Protein AF-A0A2E9ITY4-F1 (afdb_monomer)

Structure (mmCIF, N/CA/C/O backbone):
data_AF-A0A2E9ITY4-F1
#
_entry.id   AF-A0A2E9ITY4-F1
#
loop_
_atom_site.group_PDB
_atom_site.id
_atom_site.type_symbol
_atom_site.label_atom_id
_atom_site.label_alt_id
_atom_site.label_comp_id
_atom_site.label_asym_id
_atom_site.label_entity_id
_atom_site.label_seq_id
_atom_site.pdbx_PDB_ins_code
_atom_site.Cartn_x
_atom_site.Cartn_y
_atom_site.Cartn_z
_atom_site.occupancy
_atom_site.B_iso_or_equiv
_atom_site.auth_seq_id
_atom_site.auth_comp_id
_atom_site.auth_asym_id
_atom_site.auth_atom_id
_atom_site.pdbx_PDB_model_num
ATOM 1 N N . MET A 1 1 ? 0.515 21.125 9.039 1.00 36.50 1 MET A N 1
ATOM 2 C CA . MET A 1 1 ? 1.297 20.497 7.958 1.00 36.50 1 MET A CA 1
ATOM 3 C C . MET A 1 1 ? 0.409 19.451 7.328 1.00 36.50 1 MET A C 1
ATOM 5 O O . MET A 1 1 ? -0.083 18.588 8.044 1.00 36.50 1 MET A O 1
ATOM 9 N N . SER A 1 2 ? 0.041 19.699 6.077 1.00 41.12 2 SER A N 1
ATOM 10 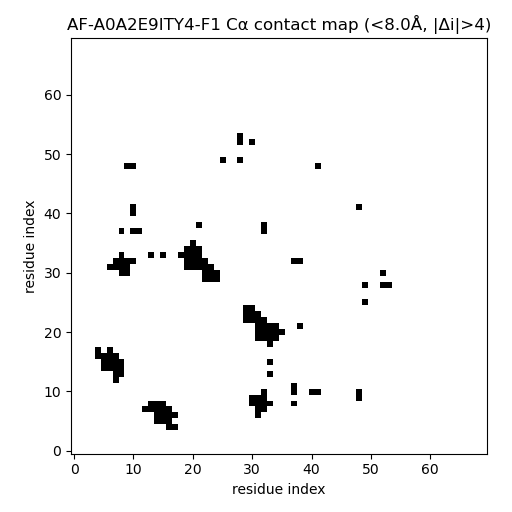C CA . SER A 1 2 ? -1.113 19.112 5.404 1.00 41.12 2 SER A CA 1
ATOM 11 C C . SER A 1 2 ? -0.754 17.760 4.796 1.00 41.12 2 SER A C 1
ATOM 13 O O . SER A 1 2 ? 0.207 17.651 4.043 1.00 41.12 2 SER A O 1
ATOM 15 N N . ASP A 1 3 ? -1.544 16.752 5.150 1.00 47.72 3 ASP A N 1
ATOM 16 C CA . ASP A 1 3 ? -1.420 15.324 4.830 1.00 47.72 3 ASP A CA 1
ATOM 17 C C . ASP A 1 3 ? -1.845 14.988 3.381 1.00 47.72 3 ASP A C 1
ATOM 19 O O . ASP A 1 3 ? -2.353 13.913 3.086 1.00 47.72 3 ASP A O 1
ATOM 23 N N . GLU A 1 4 ? -1.694 15.923 2.442 1.00 49.09 4 GLU A N 1
ATOM 24 C CA . GLU A 1 4 ? -2.396 15.864 1.149 1.00 49.09 4 GLU A CA 1
ATOM 25 C C . GLU A 1 4 ? -1.598 15.163 0.034 1.00 49.09 4 GLU A C 1
ATOM 27 O O . GLU A 1 4 ? -1.757 15.443 -1.150 1.00 49.09 4 GLU A O 1
ATOM 32 N N . GLY A 1 5 ? -0.727 14.219 0.401 1.00 52.06 5 GLY A N 1
ATOM 33 C CA . GLY A 1 5 ? 0.103 13.505 -0.576 1.00 52.06 5 GLY A CA 1
ATOM 34 C C . GLY A 1 5 ? 0.798 12.239 -0.084 1.00 52.06 5 GLY A C 1
ATOM 35 O O . GLY A 1 5 ? 1.641 11.703 -0.802 1.00 52.06 5 GLY A O 1
ATOM 36 N N . ASN A 1 6 ? 0.468 11.729 1.107 1.00 61.03 6 ASN A N 1
ATOM 37 C CA . ASN A 1 6 ? 1.188 10.608 1.716 1.00 61.03 6 ASN A CA 1
ATOM 38 C C . ASN A 1 6 ? 0.633 9.231 1.306 1.00 61.03 6 ASN A C 1
ATOM 40 O O . ASN A 1 6 ? 0.542 8.309 2.114 1.00 61.03 6 ASN A O 1
ATOM 44 N N . ALA A 1 7 ? 0.241 9.072 0.038 1.00 76.25 7 ALA A N 1
ATOM 45 C CA . ALA A 1 7 ? -0.075 7.751 -0.488 1.00 76.25 7 ALA A CA 1
ATOM 46 C C . ALA A 1 7 ? 1.220 6.931 -0.519 1.00 76.25 7 ALA A C 1
ATOM 48 O O . ALA A 1 7 ? 2.133 7.226 -1.292 1.00 76.25 7 ALA A O 1
ATOM 49 N N . ALA A 1 8 ? 1.315 5.919 0.336 1.00 87.12 8 ALA A N 1
ATOM 50 C CA . ALA A 1 8 ? 2.410 4.962 0.340 1.00 87.12 8 ALA A CA 1
ATOM 51 C C . ALA A 1 8 ? 1.948 3.627 -0.247 1.00 87.12 8 ALA A C 1
ATOM 53 O O . ALA A 1 8 ? 0.773 3.259 -0.184 1.00 87.12 8 ALA A O 1
ATOM 54 N N . CYS A 1 9 ? 2.883 2.882 -0.826 1.00 90.31 9 CYS A N 1
ATOM 55 C CA . CYS A 1 9 ? 2.606 1.535 -1.294 1.00 90.31 9 CYS A CA 1
ATOM 56 C C . CYS A 1 9 ? 2.225 0.646 -0.104 1.00 90.31 9 CYS A C 1
ATOM 58 O O . CYS A 1 9 ? 3.004 0.507 0.834 1.00 90.31 9 CYS A O 1
ATOM 60 N N . ILE A 1 10 ? 1.076 -0.028 -0.154 1.00 88.81 10 ILE A N 1
ATOM 61 C CA . ILE A 1 10 ? 0.620 -0.872 0.968 1.00 88.81 10 ILE A CA 1
ATOM 62 C C . ILE A 1 10 ? 1.524 -2.094 1.224 1.00 88.81 10 ILE A C 1
ATOM 64 O O . ILE A 1 10 ? 1.505 -2.677 2.306 1.00 88.81 10 ILE A O 1
ATOM 68 N N . VAL A 1 11 ? 2.322 -2.487 0.226 1.00 91.00 11 VAL A N 1
ATOM 69 C CA . VAL A 1 11 ? 3.188 -3.672 0.290 1.00 91.00 11 VAL A CA 1
ATOM 70 C C . VAL A 1 11 ? 4.590 -3.348 0.791 1.00 91.00 11 VAL A C 1
ATOM 72 O O . VAL A 1 11 ? 5.134 -4.118 1.577 1.00 91.00 11 VAL A O 1
ATOM 75 N N . CYS A 1 12 ? 5.189 -2.258 0.305 1.00 90.06 12 CYS A N 1
ATOM 76 C CA . CYS A 1 12 ? 6.578 -1.893 0.602 1.00 90.06 12 CYS A CA 1
ATOM 77 C C . CYS A 1 12 ? 6.724 -0.557 1.337 1.00 90.06 12 CYS A C 1
ATOM 79 O O . CYS A 1 12 ? 7.846 -0.104 1.535 1.00 90.06 12 CYS A O 1
ATOM 81 N N . GLU A 1 13 ? 5.609 0.089 1.684 1.00 87.12 13 GLU A N 1
ATOM 82 C CA . GLU A 1 13 ? 5.528 1.306 2.509 1.00 87.12 13 GLU A CA 1
ATOM 83 C C . GLU A 1 13 ? 6.271 2.511 1.919 1.00 87.12 13 GLU A C 1
ATOM 85 O O . GLU A 1 13 ? 6.413 3.556 2.547 1.00 87.12 13 GLU A O 1
ATOM 90 N N . ARG A 1 14 ? 6.701 2.393 0.660 1.00 86.56 14 ARG A N 1
ATOM 91 C CA . ARG A 1 14 ? 7.391 3.449 -0.064 1.00 86.56 14 ARG A CA 1
ATOM 92 C C . ARG A 1 14 ? 6.410 4.578 -0.395 1.00 86.56 14 ARG A C 1
ATOM 94 O O . ARG A 1 14 ? 5.348 4.278 -0.952 1.00 86.56 14 ARG A O 1
ATOM 101 N N . PRO A 1 15 ? 6.760 5.848 -0.131 1.00 87.31 15 PRO A N 1
ATOM 102 C CA . PRO A 1 15 ? 5.948 6.983 -0.548 1.00 87.31 15 PRO A CA 1
ATOM 103 C C . PRO A 1 15 ? 5.855 7.012 -2.073 1.00 87.31 15 PRO A C 1
ATOM 105 O O . PRO A 1 15 ? 6.862 6.899 -2.772 1.00 87.31 15 PRO A O 1
ATOM 108 N N . LEU A 1 16 ? 4.636 7.128 -2.589 1.00 84.88 16 LEU A N 1
ATOM 109 C CA . LEU A 1 16 ? 4.378 7.121 -4.025 1.00 84.88 16 LEU A CA 1
ATOM 110 C C . LEU A 1 16 ? 4.537 8.516 -4.619 1.00 84.88 16 LEU A C 1
ATOM 112 O O . LEU A 1 16 ? 4.842 8.609 -5.797 1.00 84.88 16 LEU A O 1
ATOM 116 N N . ALA A 1 17 ? 4.345 9.589 -3.838 1.00 80.31 17 ALA A N 1
ATOM 117 C CA . ALA A 1 17 ? 4.463 10.981 -4.297 1.00 80.31 17 ALA A CA 1
ATOM 118 C C . ALA A 1 17 ? 3.779 11.239 -5.666 1.00 80.31 17 ALA A C 1
ATOM 120 O O . ALA A 1 17 ? 4.282 11.987 -6.497 1.00 80.31 17 ALA A O 1
ATOM 121 N N . GLY A 1 18 ? 2.647 10.567 -5.924 1.00 74.31 18 GLY A N 1
ATOM 122 C CA . GLY A 1 18 ? 1.906 10.631 -7.193 1.00 74.31 18 GLY A CA 1
ATOM 123 C C . GLY A 1 18 ? 2.228 9.535 -8.222 1.00 74.31 18 GLY A C 1
ATOM 124 O O . GLY A 1 18 ? 1.414 9.291 -9.109 1.00 74.31 18 GLY A O 1
ATOM 125 N N . ALA A 1 19 ? 3.332 8.800 -8.083 1.00 80.94 19 ALA A N 1
ATOM 126 C CA . ALA A 1 19 ? 3.696 7.660 -8.929 1.00 80.94 19 ALA A CA 1
ATOM 127 C C . ALA A 1 19 ? 2.937 6.382 -8.525 1.00 80.94 19 ALA A C 1
ATOM 129 O O . ALA A 1 19 ? 3.503 5.423 -7.999 1.00 80.94 19 ALA A O 1
ATOM 130 N N . ILE A 1 20 ? 1.621 6.376 -8.744 1.00 86.50 20 ILE A N 1
ATOM 131 C CA . ILE A 1 20 ? 0.764 5.215 -8.485 1.00 86.50 20 ILE A CA 1
ATOM 132 C C . ILE A 1 20 ? 0.763 4.322 -9.725 1.00 86.50 20 ILE A C 1
ATOM 134 O O . ILE A 1 20 ? 0.257 4.713 -10.772 1.00 86.50 20 ILE A O 1
ATOM 138 N N . PHE A 1 21 ? 1.278 3.100 -9.593 1.00 89.31 21 PHE A N 1
ATOM 139 C CA . PHE A 1 21 ? 1.197 2.095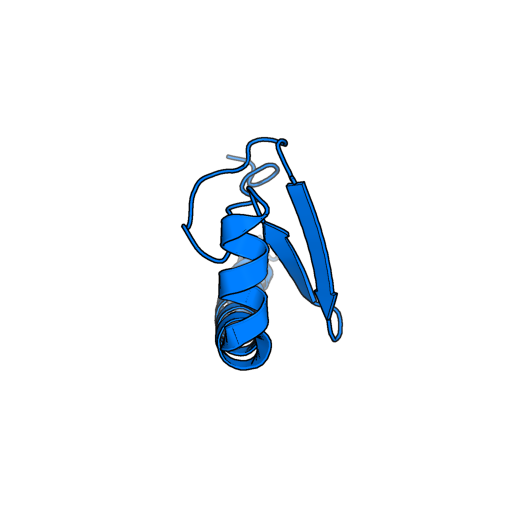 -10.654 1.00 89.31 21 PHE A CA 1
ATOM 140 C C . PHE A 1 21 ? -0.215 1.517 -10.765 1.00 89.31 21 PHE A C 1
ATOM 142 O O . PHE A 1 21 ? -0.759 1.382 -11.855 1.00 89.31 21 PHE A O 1
ATOM 149 N N . MET A 1 22 ? -0.819 1.174 -9.625 1.00 88.94 22 MET A N 1
ATOM 150 C CA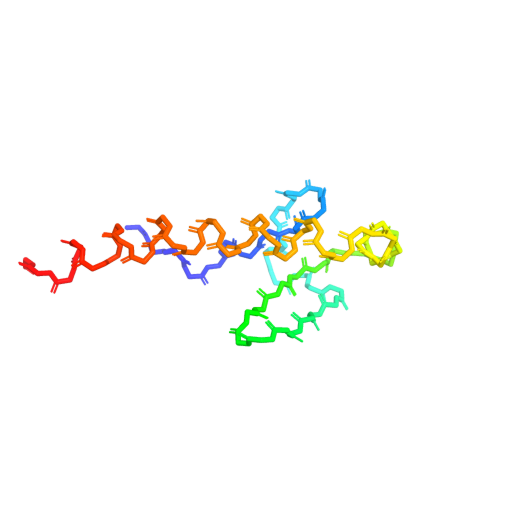 . MET A 1 22 ? -2.166 0.615 -9.581 1.00 88.94 22 MET A CA 1
ATOM 151 C C . MET A 1 22 ? -2.894 1.070 -8.320 1.00 88.94 22 MET A C 1
ATOM 153 O O . MET A 1 22 ? -2.330 1.077 -7.223 1.00 88.94 22 MET A O 1
ATOM 157 N N . ARG A 1 23 ? -4.164 1.444 -8.489 1.00 88.25 23 ARG A N 1
ATOM 158 C CA . ARG A 1 23 ? -5.097 1.737 -7.402 1.00 88.25 23 ARG A CA 1
ATOM 159 C C . ARG A 1 23 ? -6.122 0.616 -7.343 1.00 88.25 23 ARG A C 1
ATOM 161 O O . ARG A 1 23 ? -6.799 0.357 -8.332 1.00 88.25 23 ARG A O 1
ATOM 168 N N . LEU A 1 24 ? -6.240 -0.023 -6.188 1.00 87.31 24 LEU A N 1
ATOM 169 C CA . LEU A 1 24 ? -7.258 -1.038 -5.944 1.00 87.31 24 LEU A CA 1
ATOM 170 C C . LEU A 1 24 ? -8.261 -0.478 -4.950 1.00 87.31 24 LEU A C 1
ATOM 172 O O . LEU A 1 24 ? -7.871 0.136 -3.959 1.00 87.31 24 LEU A O 1
ATOM 176 N N . GLN A 1 25 ? -9.543 -0.687 -5.226 1.00 86.00 25 GLN A N 1
ATOM 177 C CA . GLN A 1 25 ? -10.620 -0.302 -4.331 1.00 86.00 25 GLN A CA 1
ATOM 178 C C . GLN A 1 25 ? -11.385 -1.548 -3.896 1.00 86.00 25 GLN A C 1
ATOM 180 O O . GLN A 1 25 ? -11.718 -2.397 -4.722 1.00 86.00 25 GLN A O 1
ATOM 185 N N . HIS A 1 26 ? -11.630 -1.677 -2.598 1.00 80.50 26 HIS A N 1
ATOM 186 C CA . HIS A 1 26 ? -12.323 -2.818 -2.025 1.00 80.50 26 HIS A CA 1
ATOM 187 C C . HIS A 1 26 ? -13.128 -2.381 -0.808 1.00 80.50 26 HIS A C 1
ATOM 189 O O . HIS A 1 26 ? -12.571 -1.824 0.130 1.00 80.50 26 HIS A O 1
ATOM 195 N N . GLU A 1 27 ? -14.439 -2.630 -0.833 1.00 79.69 27 GLU A N 1
ATOM 196 C CA . GLU A 1 27 ? -15.340 -2.380 0.305 1.00 79.69 27 GLU A CA 1
ATOM 197 C C . GLU A 1 27 ? -15.282 -0.932 0.849 1.00 79.69 27 GLU A C 1
ATOM 199 O O . GLU A 1 27 ? -15.434 -0.693 2.040 1.00 79.69 27 GLU A O 1
ATOM 204 N N . GLY A 1 28 ? -15.045 0.049 -0.034 1.00 80.06 28 GLY A N 1
ATOM 205 C CA . GLY A 1 28 ? -14.912 1.468 0.328 1.00 80.06 28 GLY A CA 1
ATOM 206 C C . GLY A 1 28 ? -13.488 1.914 0.678 1.00 80.06 28 GLY A C 1
ATOM 207 O O . GLY A 1 28 ? -13.242 3.108 0.833 1.00 80.06 28 GLY A O 1
ATOM 208 N N . GLU A 1 29 ? -12.528 0.993 0.726 1.00 81.31 29 GLU A N 1
ATOM 209 C CA . GLU A 1 29 ? -11.121 1.294 0.977 1.00 81.31 29 GLU A CA 1
ATOM 210 C C . GLU A 1 29 ? -10.333 1.341 -0.325 1.00 81.31 29 GLU A C 1
ATOM 212 O O . GLU A 1 29 ? -10.495 0.485 -1.193 1.00 81.31 29 GLU A O 1
ATOM 217 N N . SER A 1 30 ? -9.444 2.323 -0.462 1.00 85.56 30 SER A N 1
ATOM 218 C CA . SER A 1 30 ? -8.535 2.414 -1.603 1.00 85.56 30 SER A CA 1
ATOM 219 C C . SER A 1 30 ? -7.096 2.200 -1.164 1.00 85.56 30 SER A C 1
ATOM 221 O O . SER A 1 30 ? -6.614 2.905 -0.279 1.00 85.56 30 SER A O 1
ATOM 223 N N . VAL A 1 31 ? -6.398 1.289 -1.834 1.00 88.62 31 VAL A N 1
ATOM 224 C CA . VAL A 1 31 ? -4.965 1.053 -1.654 1.00 88.62 31 VAL A CA 1
ATOM 225 C C . VAL A 1 31 ? -4.205 1.392 -2.924 1.00 88.62 31 VAL A C 1
ATOM 227 O O . VAL A 1 31 ? -4.727 1.289 -4.039 1.00 88.62 31 VAL A O 1
ATOM 230 N N . HIS A 1 32 ? -2.944 1.770 -2.753 1.00 91.12 32 HIS A N 1
ATOM 231 C CA . HIS A 1 32 ? -2.056 2.117 -3.852 1.00 91.12 32 HIS A CA 1
ATOM 232 C C . HIS A 1 32 ? -0.834 1.208 -3.874 1.00 91.12 32 HIS A C 1
ATOM 234 O O . HIS A 1 32 ? -0.333 0.760 -2.839 1.00 91.12 32 HIS A O 1
ATOM 240 N N . LEU A 1 33 ? -0.357 0.939 -5.083 1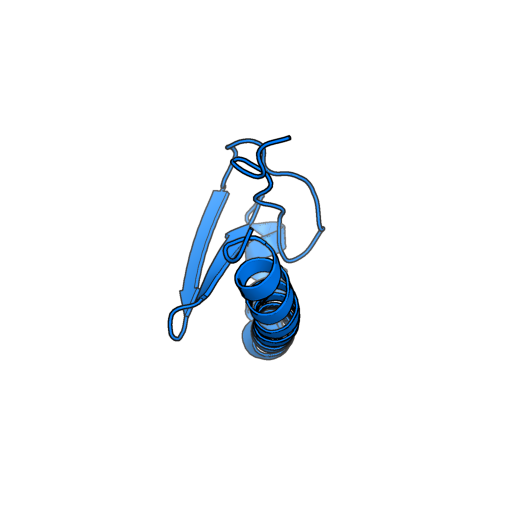.00 91.75 33 LEU A N 1
ATOM 241 C CA . LEU A 1 33 ? 0.792 0.088 -5.355 1.00 91.75 33 LEU A CA 1
ATOM 242 C C . LEU A 1 33 ? 1.784 0.845 -6.238 1.00 91.75 33 LEU A C 1
ATOM 244 O O . LEU A 1 33 ? 1.375 1.556 -7.156 1.00 91.75 33 LEU A O 1
ATOM 248 N N . CYS A 1 34 ? 3.083 0.678 -5.974 1.00 92.31 34 CYS A N 1
ATOM 249 C CA . CYS A 1 34 ? 4.151 1.358 -6.720 1.00 92.31 34 CYS A CA 1
ATOM 250 C C . CYS A 1 34 ? 4.600 0.627 -7.991 1.00 92.31 34 CYS A C 1
ATOM 252 O O . CYS A 1 34 ? 5.257 1.232 -8.828 1.00 92.31 34 CYS A O 1
ATOM 254 N N . CYS A 1 35 ? 4.343 -0.679 -8.114 1.00 92.56 35 CYS A N 1
ATOM 255 C CA . CYS A 1 35 ? 4.874 -1.506 -9.203 1.00 92.56 35 CYS A CA 1
ATOM 256 C C . CYS A 1 35 ? 4.112 -2.843 -9.336 1.00 92.56 35 CYS A C 1
ATOM 258 O O . CYS A 1 35 ? 3.434 -3.245 -8.380 1.00 92.56 35 CYS A O 1
ATOM 260 N N . PRO A 1 36 ? 4.250 -3.566 -10.469 1.00 92.56 36 PRO A N 1
ATOM 261 C CA . PRO A 1 36 ? 3.580 -4.855 -10.687 1.00 92.56 36 PRO A CA 1
ATOM 262 C C . PRO A 1 36 ? 4.007 -5.934 -9.683 1.00 92.56 36 PRO A C 1
ATOM 264 O O . PRO A 1 36 ? 3.162 -6.660 -9.177 1.00 92.56 36 PRO A O 1
ATOM 267 N N . LEU A 1 37 ? 5.279 -5.955 -9.273 1.00 92.69 37 LEU A N 1
ATOM 268 C CA . 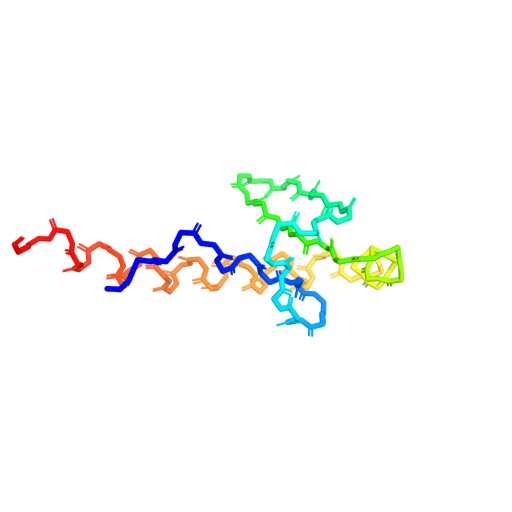LEU A 1 37 ? 5.776 -6.857 -8.222 1.00 92.69 37 LEU A CA 1
ATOM 269 C C . LEU A 1 37 ? 5.033 -6.682 -6.886 1.00 92.69 37 LEU A C 1
ATOM 271 O O . LEU A 1 37 ? 4.792 -7.646 -6.158 1.00 92.69 37 LEU A O 1
ATOM 275 N N . CYS A 1 38 ? 4.667 -5.443 -6.537 1.00 92.38 38 CYS A N 1
ATOM 276 C CA . CYS A 1 38 ? 3.841 -5.196 -5.357 1.00 92.38 38 CYS A CA 1
ATOM 277 C C . CYS A 1 38 ? 2.402 -5.661 -5.588 1.00 92.38 38 CYS A C 1
ATOM 279 O O . CYS A 1 38 ? 1.795 -6.175 -4.656 1.00 92.38 38 CYS A O 1
ATOM 281 N N . ALA A 1 39 ? 1.868 -5.534 -6.805 1.00 90.94 39 ALA A N 1
ATOM 282 C CA . ALA A 1 39 ? 0.542 -6.046 -7.136 1.00 90.94 39 ALA A CA 1
ATOM 283 C C . ALA A 1 39 ? 0.455 -7.569 -6.995 1.00 90.94 39 ALA A C 1
ATOM 285 O O . ALA A 1 39 ? -0.487 -8.048 -6.377 1.00 90.94 39 ALA A O 1
ATOM 286 N N . GLU A 1 40 ? 1.457 -8.321 -7.451 1.00 93.00 40 GLU A N 1
ATOM 287 C CA . GLU A 1 40 ? 1.494 -9.781 -7.280 1.00 93.00 40 GLU A CA 1
ATOM 288 C C . GLU A 1 40 ? 1.577 -10.191 -5.805 1.00 93.00 40 GLU A C 1
ATOM 290 O O . GLU A 1 40 ? 0.813 -11.034 -5.336 1.00 93.00 40 GLU A O 1
ATOM 295 N N . LYS A 1 41 ? 2.452 -9.545 -5.020 1.00 92.00 41 LYS A N 1
ATOM 296 C CA . LYS A 1 41 ? 2.525 -9.797 -3.568 1.00 92.00 41 LYS A CA 1
ATOM 297 C C . LYS A 1 41 ? 1.225 -9.449 -2.855 1.00 92.00 41 LYS A C 1
ATOM 299 O O . LYS A 1 41 ? 0.852 -10.132 -1.898 1.00 92.00 41 LYS A O 1
ATOM 304 N N . PHE A 1 42 ? 0.581 -8.367 -3.286 1.00 91.81 42 PHE A N 1
ATOM 305 C CA . PHE A 1 42 ? -0.718 -7.966 -2.781 1.00 91.81 42 PHE A CA 1
ATOM 306 C C . PHE A 1 42 ? -1.767 -9.014 -3.134 1.00 91.81 42 PHE A C 1
ATOM 308 O O . PHE A 1 42 ? -2.495 -9.417 -2.239 1.00 91.81 42 PHE A O 1
ATOM 315 N N . ASP A 1 43 ? -1.799 -9.500 -4.377 1.00 90.75 43 ASP A N 1
ATOM 316 C CA . ASP A 1 43 ? -2.741 -10.509 -4.867 1.00 90.75 43 ASP A CA 1
ATOM 317 C C . ASP A 1 43 ? -2.721 -11.784 -4.017 1.00 90.75 43 ASP A C 1
ATOM 319 O O . ASP A 1 43 ? -3.743 -12.161 -3.436 1.00 90.75 43 ASP A O 1
ATOM 323 N N . SER A 1 44 ? -1.528 -12.337 -3.788 1.00 93.25 44 SER A N 1
ATOM 324 C CA . SER A 1 44 ? -1.333 -13.533 -2.960 1.00 93.25 44 SER A CA 1
ATOM 325 C C . SER A 1 44 ? -1.787 -13.365 -1.505 1.00 93.25 44 SER A C 1
ATOM 327 O O . SER A 1 44 ? -2.022 -14.353 -0.811 1.00 93.25 44 SER A O 1
ATOM 329 N N . ARG A 1 45 ? -1.889 -12.127 -0.996 1.00 90.50 45 ARG A N 1
ATOM 330 C CA . ARG A 1 45 ? -2.247 -11.833 0.405 1.00 90.50 45 ARG A CA 1
ATOM 331 C C . ARG A 1 45 ? -3.275 -10.707 0.543 1.00 90.50 45 ARG A C 1
ATOM 333 O O . ARG A 1 45 ? -3.259 -9.987 1.542 1.00 90.50 45 ARG A O 1
ATOM 340 N N . LYS A 1 46 ? -4.210 -10.577 -0.409 1.00 88.06 46 LYS A N 1
ATOM 341 C CA . LYS A 1 46 ? -5.192 -9.468 -0.459 1.00 88.06 46 LYS A CA 1
ATOM 342 C C . LYS A 1 46 ? -5.905 -9.263 0.871 1.00 88.06 46 LYS A C 1
ATOM 344 O O . LYS A 1 46 ? -5.935 -8.154 1.396 1.00 88.06 46 LYS A O 1
ATOM 349 N N . LYS A 1 47 ? -6.420 -10.353 1.450 1.00 88.56 47 LYS A N 1
ATOM 350 C CA . LYS A 1 47 ? -7.163 -10.337 2.721 1.00 88.56 47 LYS A CA 1
ATOM 351 C C . LYS A 1 47 ? -6.347 -9.746 3.875 1.00 88.56 47 LYS A C 1
ATOM 353 O O . LYS A 1 47 ? -6.878 -8.960 4.650 1.00 88.56 47 LYS A O 1
ATOM 358 N N . PHE A 1 48 ? -5.061 -10.090 3.968 1.00 90.25 48 PHE A N 1
ATOM 359 C CA . PHE A 1 48 ? -4.172 -9.585 5.017 1.00 90.25 48 PHE A CA 1
ATOM 360 C C . PHE A 1 48 ? -3.942 -8.078 4.879 1.00 90.25 48 PHE A C 1
ATOM 362 O O . PHE A 1 48 ? -4.059 -7.339 5.856 1.00 90.25 48 PHE A O 1
ATOM 369 N N . TYR A 1 49 ? -3.650 -7.609 3.664 1.00 90.44 49 TYR A N 1
ATOM 370 C CA . TYR A 1 49 ? -3.399 -6.190 3.437 1.00 90.44 49 TYR A CA 1
ATOM 371 C C . TYR A 1 49 ? -4.657 -5.345 3.637 1.00 90.44 49 TYR A C 1
ATOM 373 O O . TYR A 1 49 ? -4.572 -4.319 4.302 1.00 90.44 49 TYR A O 1
ATOM 381 N N . PHE A 1 50 ? -5.823 -5.787 3.153 1.00 87.69 50 PHE A N 1
ATOM 382 C CA . PHE A 1 50 ? -7.082 -5.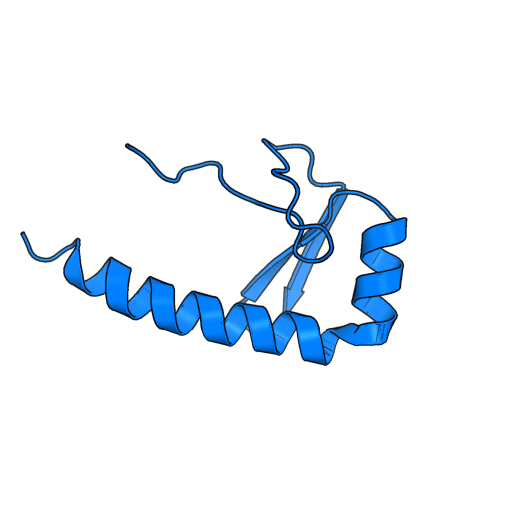085 3.422 1.00 87.69 50 PHE A CA 1
ATOM 383 C C . PHE A 1 50 ? -7.406 -5.040 4.916 1.00 87.69 50 PHE A C 1
ATOM 385 O O . PHE A 1 50 ? -7.720 -3.973 5.427 1.00 87.69 50 PHE A O 1
ATOM 392 N N . ALA A 1 51 ? -7.229 -6.139 5.657 1.00 89.56 51 ALA A N 1
ATOM 393 C CA . ALA A 1 51 ? -7.413 -6.122 7.111 1.00 89.56 51 ALA A CA 1
ATOM 394 C C . ALA A 1 51 ? -6.495 -5.098 7.808 1.00 89.56 51 ALA A C 1
ATOM 396 O O . ALA A 1 51 ? -6.924 -4.401 8.730 1.00 89.56 51 ALA A O 1
ATOM 397 N N . ARG A 1 52 ? -5.244 -4.960 7.343 1.00 87.38 52 ARG A N 1
ATOM 398 C CA . ARG A 1 52 ? -4.299 -3.954 7.853 1.00 87.38 52 ARG A CA 1
ATOM 399 C C . ARG A 1 52 ? -4.765 -2.526 7.561 1.00 87.38 52 ARG A C 1
ATOM 401 O O . ARG A 1 52 ? -4.637 -1.670 8.433 1.00 87.38 52 ARG A O 1
ATOM 408 N N . VAL A 1 53 ? -5.302 -2.273 6.366 1.00 86.38 53 VAL A N 1
ATOM 409 C CA . VAL A 1 53 ? -5.832 -0.954 5.972 1.00 86.38 53 VAL A CA 1
ATOM 410 C C . VAL A 1 53 ? -7.044 -0.600 6.828 1.00 86.38 53 VAL A C 1
ATOM 412 O O . VAL A 1 53 ? -7.036 0.475 7.420 1.00 86.38 53 VAL A O 1
ATOM 415 N N . ARG A 1 54 ? -7.982 -1.535 7.039 1.00 85.88 54 ARG A N 1
ATOM 416 C CA . ARG A 1 54 ? -9.144 -1.323 7.928 1.00 85.88 54 ARG A CA 1
ATOM 417 C C . ARG A 1 54 ? -8.721 -0.922 9.322 1.00 85.88 54 ARG A C 1
ATOM 419 O O . ARG A 1 54 ? -9.266 0.020 9.892 1.00 85.88 54 ARG A O 1
ATOM 426 N N . ALA A 1 55 ? -7.734 -1.633 9.868 1.00 86.56 55 ALA A N 1
ATOM 427 C CA . ALA A 1 55 ? -7.191 -1.319 11.178 1.00 86.56 55 ALA A CA 1
ATOM 428 C C . ALA A 1 55 ? -6.612 0.104 11.197 1.00 86.56 55 ALA A C 1
ATOM 430 O O . ALA A 1 55 ? -7.011 0.903 12.042 1.00 86.56 55 ALA A O 1
ATOM 431 N N . GLN A 1 56 ? -5.737 0.454 10.246 1.00 83.81 56 GLN A N 1
ATOM 432 C CA . GLN A 1 56 ? -5.151 1.798 10.167 1.00 83.81 56 GLN A CA 1
ATOM 433 C C . GLN A 1 56 ? -6.213 2.887 10.011 1.00 83.81 56 GLN A C 1
ATOM 435 O O . GLN A 1 56 ? -6.197 3.850 10.770 1.00 83.81 56 GLN A O 1
ATOM 440 N N . GLN A 1 57 ? -7.183 2.707 9.117 1.00 81.19 57 GLN A N 1
ATOM 441 C CA . GLN A 1 57 ? -8.262 3.666 8.918 1.00 81.19 57 GLN A CA 1
ATOM 442 C C . GLN A 1 57 ? -9.130 3.831 10.165 1.00 81.19 57 GLN A C 1
ATOM 444 O O . GLN A 1 57 ? -9.491 4.954 10.496 1.00 81.19 57 GLN A O 1
ATOM 449 N N . ALA A 1 58 ? -9.436 2.762 10.904 1.00 82.94 58 ALA A N 1
ATOM 450 C CA . ALA A 1 58 ? -10.164 2.874 12.169 1.00 82.94 58 ALA A CA 1
ATOM 451 C C . ALA A 1 58 ? -9.388 3.715 13.208 1.00 82.94 58 ALA A C 1
ATOM 453 O O . ALA A 1 58 ? -9.970 4.561 13.901 1.00 82.94 58 ALA A O 1
ATOM 454 N N . PHE A 1 59 ? -8.062 3.548 13.278 1.00 79.19 59 PHE A N 1
ATOM 455 C CA . PHE A 1 59 ? -7.186 4.370 14.123 1.00 79.19 59 PHE A CA 1
ATOM 456 C C . PHE A 1 59 ? -7.067 5.821 13.627 1.00 79.19 59 PHE A C 1
ATOM 458 O O . PHE A 1 59 ? -7.093 6.757 14.426 1.00 79.19 59 PHE A O 1
ATOM 465 N N . GLU A 1 60 ? -6.969 6.049 12.321 1.00 78.38 60 GLU A N 1
ATOM 466 C CA . GLU A 1 60 ? -6.888 7.398 11.757 1.00 78.38 60 GLU A CA 1
ATOM 467 C C . GLU A 1 60 ? -8.218 8.144 11.851 1.00 78.38 60 GLU A C 1
ATOM 469 O O . GLU A 1 60 ? -8.222 9.317 12.206 1.00 78.38 60 GLU A O 1
ATOM 474 N N . GLN A 1 61 ? -9.358 7.485 11.628 1.00 70.31 61 GLN A N 1
ATOM 475 C CA . GLN A 1 61 ? -10.689 8.090 11.743 1.00 70.31 61 GLN A CA 1
ATOM 476 C C . GLN A 1 61 ? -10.994 8.539 13.176 1.00 70.31 61 GLN A C 1
ATOM 478 O O . GLN A 1 61 ? -11.549 9.623 13.380 1.00 70.31 61 GLN A O 1
ATOM 483 N N . THR A 1 62 ? -10.596 7.755 14.183 1.00 73.06 62 THR A N 1
ATOM 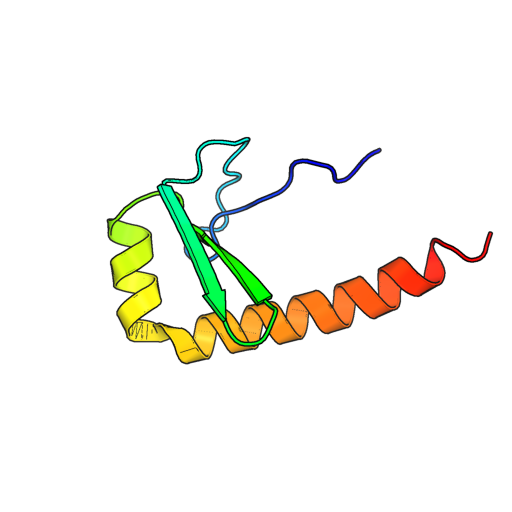484 C CA . THR A 1 62 ? -10.712 8.159 15.597 1.00 73.06 62 THR A CA 1
ATOM 485 C C . THR A 1 62 ? -9.826 9.365 15.917 1.00 73.06 62 THR A C 1
ATOM 487 O O . THR A 1 62 ? -10.238 10.260 16.660 1.00 73.06 62 THR A O 1
ATOM 490 N N . LYS A 1 63 ? -8.644 9.461 15.300 1.00 66.50 63 LYS A N 1
ATOM 491 C CA . LYS A 1 63 ? -7.724 10.599 15.452 1.00 66.50 63 LYS A CA 1
ATOM 492 C C . LYS A 1 63 ? -8.193 11.849 14.694 1.00 66.50 63 LYS A C 1
ATOM 494 O O . LYS A 1 63 ? -8.136 12.954 15.230 1.00 66.50 63 LYS A O 1
ATOM 499 N N . ALA A 1 64 ? -8.704 11.682 13.477 1.00 61.78 64 ALA A N 1
ATOM 500 C CA . ALA A 1 64 ? -9.195 12.752 12.615 1.00 61.78 64 ALA A CA 1
ATOM 501 C C . ALA A 1 64 ? -10.471 13.395 13.173 1.00 61.78 64 ALA A C 1
ATOM 503 O O . ALA A 1 64 ? -10.589 14.621 13.150 1.00 61.78 64 ALA A O 1
ATOM 504 N N . LYS A 1 65 ? -11.382 12.607 13.766 1.00 58.28 65 LYS A N 1
ATOM 505 C CA . LYS A 1 65 ? -12.554 13.141 14.485 1.00 58.28 65 LYS A CA 1
ATOM 506 C C . LYS A 1 65 ? -12.166 14.078 15.635 1.00 58.28 65 LYS A C 1
ATOM 508 O O . LYS A 1 65 ? -12.834 15.085 15.829 1.00 58.28 65 LYS A O 1
ATOM 513 N N . ARG A 1 66 ? -11.059 13.811 16.337 1.00 57.53 66 ARG A N 1
ATOM 514 C CA . ARG A 1 66 ? -10.527 14.689 17.399 1.00 57.53 66 ARG A CA 1
ATOM 515 C C . ARG A 1 66 ? -9.950 16.011 16.885 1.00 57.53 66 ARG A C 1
ATOM 517 O O . ARG A 1 66 ? -9.934 16.985 17.625 1.00 57.53 66 ARG A O 1
ATOM 524 N N . LYS A 1 67 ? -9.473 16.064 15.639 1.00 51.62 67 LYS A N 1
ATOM 525 C C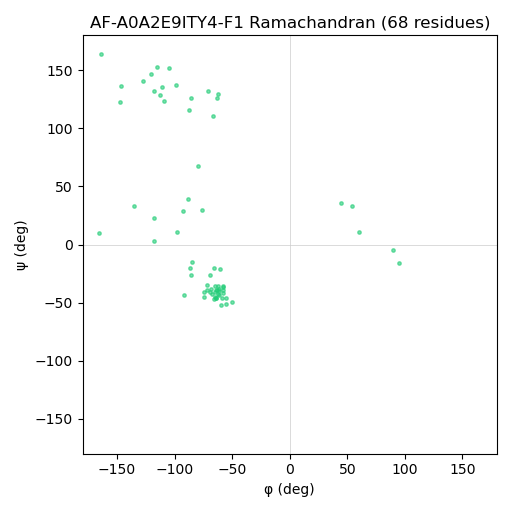A . LYS A 1 67 ? -8.806 17.250 15.070 1.00 51.62 67 LYS A CA 1
ATOM 526 C C . LYS A 1 67 ? -9.783 18.278 14.484 1.00 51.62 67 LYS A C 1
ATOM 528 O O . LYS A 1 67 ? -9.388 19.407 14.237 1.00 51.62 67 LYS A O 1
ATOM 533 N N . LYS A 1 68 ? -11.046 17.899 14.261 1.00 44.66 68 LYS A N 1
ATOM 534 C CA . LYS A 1 68 ? -12.077 18.746 13.633 1.00 44.66 68 LYS A CA 1
ATOM 535 C C . LYS A 1 68 ? -13.014 19.437 14.641 1.00 44.66 68 LYS A C 1
ATOM 537 O O . LYS A 1 68 ? -14.042 19.961 14.233 1.00 44.66 68 LYS A O 1
ATOM 542 N N . GLN A 1 69 ? -12.687 19.394 15.936 1.00 53.44 69 GLN A N 1
ATOM 543 C CA . GLN A 1 69 ? -13.528 19.893 17.035 1.00 53.44 69 GLN 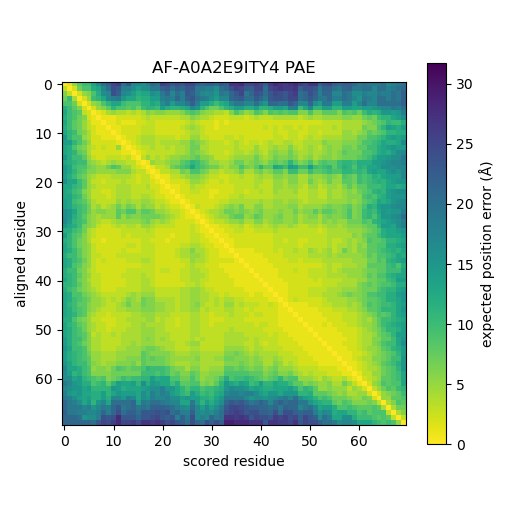A CA 1
ATOM 544 C C . GLN A 1 69 ? -12.873 21.039 17.837 1.00 53.44 69 GLN A C 1
ATOM 546 O O . GLN A 1 69 ? -13.230 21.245 18.994 1.00 53.44 69 GLN A O 1
ATOM 551 N N . SER A 1 70 ? -11.915 21.765 17.247 1.00 46.09 70 SER A N 1
ATOM 552 C CA . SER A 1 70 ? -11.282 22.950 17.846 1.00 46.09 70 SER A CA 1
ATOM 553 C C . SER A 1 70 ? -11.310 24.137 16.903 1.00 46.09 70 SER A C 1
ATOM 555 O O . SER A 1 70 ? -11.352 23.902 15.674 1.00 46.09 70 SER A O 1
#

Radius of gyration: 13.21 Å; Cα contacts (8 Å, |Δi|>4): 69; chains: 1; bounding box: 23×36×28 Å

Solvent-accessible surface area (backbone atoms only — not comparable to full-atom values): 4289 Å² total; per-residue (Å²): 136,84,82,86,57,78,56,35,15,79,79,76,65,46,74,31,76,81,54,64,64,45,76,49,76,56,99,92,44,77,48,39,24,63,40,68,74,42,47,53,59,40,62,81,39,44,70,61,54,52,53,51,49,53,53,50,49,56,57,48,51,61,52,51,61,65,69,74,74,118

Foldseek 3Di:
DDPPQQQAALQPRHRCSVQFPDWDDDPRDIHTHNDVVSVVVCVVVVVVSVVVRVVVVVVVVVVVVVVVPD

Secondary structure (DSSP, 8-state):
---TT--BBTTT--B-TT--SEEEEETTEEEEESSHHHHHHHHHTHHHHHHHHHHHHHHHHHHHHHHT--

Nearest PDB structures (foldseek):
  3rna-assembly1_A  TM=7.347E-01  e=1.226E+00  Pseudomonas sp. OX1
  3rnc-assembly1_A  TM=7.529E-01  e=1.144E+00  Pseudomonas sp. OX1

pLDDT: mean 79.6, std 15.09, range [36.5, 93.25]

Mean predicted aligned error: 7.39 Å

Sequence (70 aa):
MSDEGNAACIVCERPLAGAIFMRLQHEGESVHLCCPLCAEKFDSRKKFYFARVRAQQAFEQTKAKRKKQS